Protein AF-A0A7Y5XV18-F1 (afdb_monomer_lite)

Structure (mmCIF, N/CA/C/O backbone):
data_AF-A0A7Y5XV18-F1
#
_entry.id   AF-A0A7Y5XV18-F1
#
loop_
_atom_site.group_PDB
_atom_site.id
_atom_site.type_symbol
_atom_site.label_atom_id
_atom_site.label_alt_id
_atom_site.label_comp_id
_atom_site.label_asym_id
_atom_site.label_entity_id
_atom_site.label_seq_id
_atom_site.pdbx_PDB_ins_code
_atom_site.Cartn_x
_atom_site.Cartn_y
_atom_site.Cartn_z
_atom_site.occupancy
_atom_site.B_iso_or_equiv
_atom_site.auth_seq_id
_atom_site.auth_comp_id
_atom_site.auth_asym_id
_atom_site.auth_atom_id
_atom_site.pdbx_PDB_model_num
ATOM 1 N N . THR A 1 1 ? -0.573 -2.039 13.326 1.00 94.19 1 THR A N 1
ATOM 2 C CA . THR A 1 1 ? 0.349 -3.090 12.849 1.00 94.19 1 THR A CA 1
ATOM 3 C C . THR A 1 1 ? 0.282 -3.172 11.346 1.00 94.19 1 THR A C 1
ATOM 5 O O . THR A 1 1 ? -0.796 -2.970 10.804 1.00 94.19 1 THR A O 1
ATOM 8 N N . VAL A 1 2 ? 1.406 -3.446 10.683 1.00 97.00 2 VAL A N 1
ATOM 9 C CA . VAL A 1 2 ? 1.450 -3.673 9.232 1.00 97.00 2 VAL A CA 1
ATOM 10 C C . VAL A 1 2 ? 1.864 -5.114 8.979 1.00 97.00 2 VAL A C 1
ATOM 12 O O . VAL A 1 2 ? 2.877 -5.566 9.508 1.00 97.00 2 VAL A O 1
ATOM 15 N N . GLU A 1 3 ? 1.078 -5.812 8.171 1.00 98.00 3 GLU A N 1
ATOM 16 C CA . GLU A 1 3 ? 1.333 -7.176 7.725 1.00 98.00 3 GLU A CA 1
ATOM 17 C C . GLU A 1 3 ? 1.390 -7.197 6.197 1.00 98.00 3 GLU A C 1
ATOM 19 O O . GLU A 1 3 ? 0.576 -6.556 5.528 1.00 98.00 3 GLU A O 1
ATOM 24 N N . VAL A 1 4 ? 2.362 -7.928 5.647 1.00 97.69 4 VAL A N 1
ATOM 25 C CA . VAL A 1 4 ? 2.551 -8.092 4.202 1.00 97.69 4 VAL A CA 1
ATOM 26 C C . VAL A 1 4 ? 2.581 -9.581 3.887 1.00 97.69 4 VAL A C 1
ATOM 28 O O . VAL A 1 4 ? 3.388 -10.324 4.443 1.00 97.69 4 VAL A O 1
ATOM 31 N N . GLY A 1 5 ? 1.698 -10.009 2.992 1.00 97.94 5 GLY A N 1
ATOM 32 C CA . GLY A 1 5 ? 1.653 -11.361 2.452 1.00 97.94 5 GLY A CA 1
ATOM 33 C C . GLY A 1 5 ? 2.055 -11.360 0.985 1.00 97.94 5 GLY A C 1
ATOM 34 O O . GLY A 1 5 ? 1.614 -10.500 0.227 1.00 97.94 5 GLY A O 1
ATOM 35 N N . LEU A 1 6 ? 2.872 -12.334 0.589 1.00 98.00 6 LEU A N 1
ATOM 36 C CA . LEU A 1 6 ? 3.238 -12.578 -0.804 1.00 98.00 6 LEU A CA 1
ATOM 37 C C . LEU A 1 6 ? 2.808 -13.988 -1.187 1.00 98.00 6 LEU A C 1
ATOM 39 O O . LEU A 1 6 ? 3.077 -14.943 -0.453 1.00 98.00 6 LEU A O 1
ATOM 43 N N . ARG A 1 7 ? 2.173 -14.127 -2.346 1.00 98.38 7 ARG A N 1
ATOM 44 C CA . ARG A 1 7 ? 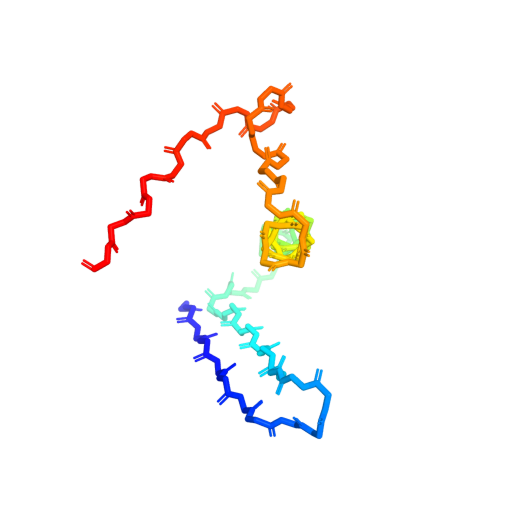1.741 -15.419 -2.873 1.00 98.38 7 ARG A CA 1
ATOM 45 C C . ARG A 1 7 ? 2.093 -15.522 -4.356 1.00 98.38 7 ARG A C 1
ATOM 47 O O . ARG A 1 7 ? 1.763 -14.606 -5.107 1.00 98.38 7 ARG A O 1
ATOM 54 N N . PRO A 1 8 ? 2.727 -16.618 -4.809 1.00 97.69 8 PRO A N 1
ATOM 55 C CA . PRO A 1 8 ? 2.937 -16.827 -6.235 1.00 97.69 8 PRO A CA 1
ATOM 56 C C . PRO A 1 8 ? 1.590 -17.012 -6.951 1.00 97.69 8 PRO A C 1
ATOM 58 O O . PRO A 1 8 ? 0.679 -17.672 -6.438 1.00 97.69 8 PRO A O 1
ATOM 61 N N . VAL A 1 9 ? 1.482 -16.440 -8.146 1.00 97.12 9 VAL A N 1
ATOM 62 C CA . VAL A 1 9 ? 0.378 -16.612 -9.101 1.00 97.12 9 VAL A CA 1
ATOM 63 C C . VAL A 1 9 ? 0.960 -16.852 -10.494 1.00 97.12 9 VAL A C 1
ATOM 65 O O . VAL A 1 9 ? 2.128 -16.554 -10.733 1.00 97.12 9 VAL A O 1
ATOM 68 N N . ASP A 1 10 ? 0.165 -17.372 -11.430 1.00 94.06 10 ASP A N 1
ATOM 69 C CA . ASP A 1 10 ? 0.660 -17.792 -12.754 1.00 94.06 10 ASP A CA 1
ATOM 70 C C . ASP A 1 10 ? 1.427 -16.691 -13.511 1.00 94.06 10 ASP A C 1
ATOM 72 O O . ASP A 1 10 ? 2.368 -16.982 -14.245 1.00 94.06 10 ASP A O 1
ATOM 76 N N . ALA A 1 11 ? 1.044 -15.426 -13.310 1.00 89.62 11 ALA A N 1
ATOM 77 C CA . ALA A 1 11 ? 1.627 -14.265 -13.982 1.00 89.62 11 ALA A CA 1
ATOM 78 C C . ALA A 1 11 ? 2.483 -13.367 -13.066 1.00 89.62 11 ALA A C 1
ATOM 80 O O . ALA A 1 11 ? 2.757 -12.227 -13.430 1.00 89.62 11 ALA A O 1
ATOM 81 N N . GLY A 1 12 ? 2.901 -13.840 -11.884 1.00 93.50 12 GLY A N 1
ATOM 82 C CA . GLY A 1 12 ? 3.753 -13.057 -10.985 1.00 93.50 12 GLY A CA 1
ATOM 83 C C . GLY A 1 12 ? 3.502 -13.320 -9.504 1.00 93.50 12 GLY A C 1
ATOM 84 O O . GLY A 1 12 ? 3.392 -14.464 -9.063 1.00 93.50 12 GLY A O 1
ATOM 85 N N . THR A 1 13 ? 3.419 -12.244 -8.727 1.00 96.56 13 THR A N 1
ATOM 86 C CA . THR A 1 13 ? 3.222 -12.298 -7.276 1.00 96.56 13 THR A CA 1
ATOM 87 C C . THR A 1 13 ? 2.013 -11.460 -6.902 1.00 96.56 13 THR A C 1
ATOM 89 O O . THR A 1 13 ? 1.945 -10.281 -7.233 1.00 96.56 13 THR A O 1
ATOM 92 N N . GLU A 1 14 ? 1.078 -12.054 -6.172 1.00 96.69 14 GLU A N 1
ATOM 93 C CA . GLU A 1 14 ? 0.046 -11.308 -5.464 1.00 96.69 14 GLU A CA 1
ATOM 94 C C . GLU A 1 14 ? 0.634 -10.798 -4.144 1.00 96.69 14 GLU A C 1
ATOM 96 O O . GLU A 1 14 ? 1.138 -11.585 -3.336 1.00 96.69 14 GLU A O 1
ATOM 101 N N . LEU A 1 15 ? 0.586 -9.481 -3.943 1.00 96.75 15 LEU A N 1
ATOM 102 C CA . LEU A 1 15 ? 0.964 -8.821 -2.699 1.00 96.75 15 LEU A CA 1
ATOM 103 C C . LEU A 1 15 ? -0.296 -8.329 -1.991 1.00 96.75 15 LEU A C 1
ATOM 105 O O . LEU A 1 15 ? -1.072 -7.562 -2.556 1.00 96.75 15 LEU A O 1
ATOM 109 N N . THR A 1 16 ? -0.448 -8.720 -0.730 1.00 97.00 16 THR A N 1
ATOM 110 C CA . THR A 1 16 ? -1.519 -8.248 0.152 1.00 97.00 16 THR A CA 1
ATOM 111 C C . THR A 1 16 ? -0.910 -7.462 1.303 1.00 97.00 16 THR A C 1
ATOM 113 O O . THR A 1 16 ? -0.027 -7.970 1.994 1.00 97.00 16 THR A O 1
ATOM 116 N N . LEU A 1 17 ? -1.392 -6.239 1.534 1.00 97.56 17 LEU A N 1
ATOM 117 C CA . LEU A 1 17 ? -0.999 -5.402 2.668 1.00 97.56 17 LEU A CA 1
ATOM 118 C C . LEU A 1 17 ? -2.198 -5.186 3.589 1.00 97.56 17 LEU A C 1
ATOM 120 O O . LEU A 1 17 ? -3.249 -4.723 3.152 1.00 97.56 17 LEU A O 1
ATOM 124 N N . VAL A 1 18 ? -2.022 -5.481 4.876 1.00 97.50 18 VAL A N 1
ATOM 125 C CA . 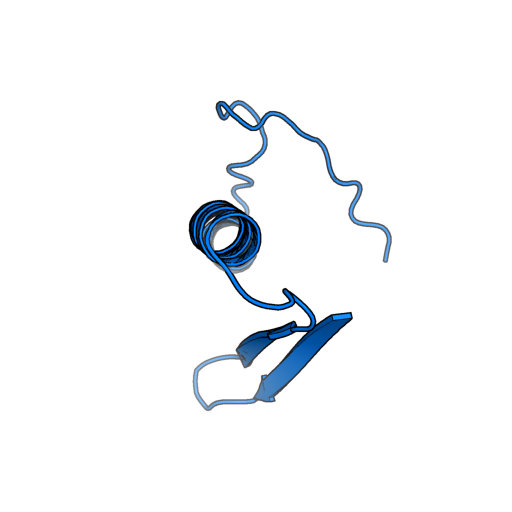VAL A 1 18 ? -3.012 -5.198 5.918 1.00 97.50 18 VAL A CA 1
ATOM 126 C C . VAL A 1 18 ? -2.397 -4.227 6.917 1.00 97.50 18 VAL A C 1
ATOM 128 O O . VAL A 1 18 ? -1.458 -4.568 7.633 1.00 97.50 18 VAL A O 1
ATOM 131 N N . HIS A 1 19 ? -2.939 -3.010 6.984 1.00 96.81 19 HIS A N 1
ATOM 132 C CA . HIS A 1 19 ? -2.620 -2.052 8.040 1.00 96.81 19 HIS A CA 1
ATOM 133 C C . HIS A 1 19 ? -3.802 -1.996 9.012 1.00 96.81 19 HIS A C 1
ATOM 135 O O . HIS A 1 19 ? -4.899 -1.583 8.643 1.00 96.81 19 HIS A O 1
ATOM 1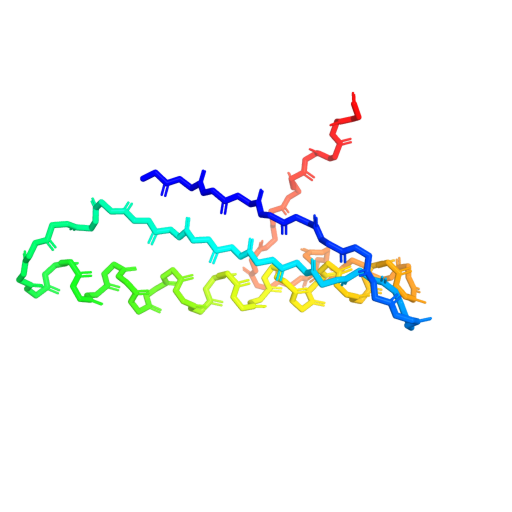41 N N . SER A 1 20 ? -3.586 -2.457 10.241 1.00 95.62 20 SER A N 1
ATOM 142 C CA . SER A 1 20 ? -4.598 -2.584 11.294 1.00 95.62 20 SER A CA 1
ATOM 143 C C . SER A 1 20 ? -4.226 -1.786 12.549 1.00 95.62 20 SER A C 1
ATOM 145 O O . SER A 1 20 ? -3.104 -1.289 12.679 1.00 95.62 20 SER A O 1
ATOM 147 N N . GLY A 1 21 ? -5.149 -1.702 13.512 1.00 95.50 21 GLY A N 1
ATOM 148 C CA . GLY A 1 21 ? -4.911 -1.041 14.803 1.00 95.50 21 GLY A CA 1
ATOM 149 C C . GLY A 1 21 ? -5.221 0.458 14.824 1.00 95.50 21 GLY A C 1
ATOM 150 O O . GLY A 1 21 ? -4.625 1.182 15.611 1.00 95.50 21 GLY A O 1
ATOM 151 N N . TRP A 1 22 ? -6.143 0.915 13.973 1.00 92.00 22 TRP A N 1
ATOM 152 C CA . TRP A 1 22 ? -6.518 2.328 13.819 1.00 92.00 22 TRP A CA 1
ATOM 153 C C . TRP A 1 22 ? -7.287 2.935 15.000 1.00 92.00 22 TRP A C 1
ATOM 155 O O . TRP A 1 22 ? -7.330 4.154 15.125 1.00 92.00 22 TRP A O 1
ATOM 165 N N . GLY A 1 23 ? -7.889 2.112 15.864 1.00 91.69 23 GLY A N 1
ATOM 166 C CA . GLY A 1 23 ? -8.844 2.586 16.869 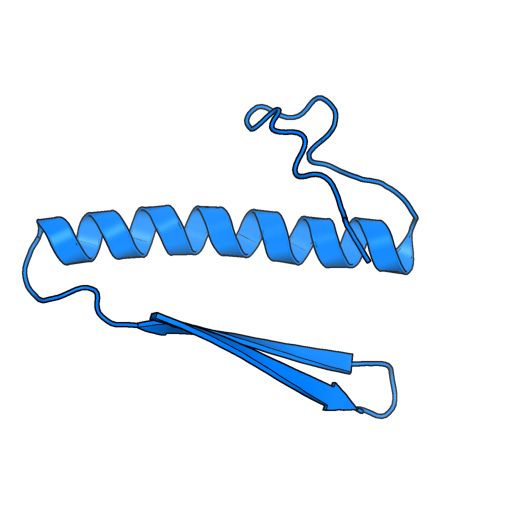1.00 91.69 23 GLY A CA 1
ATOM 167 C C . GLY A 1 23 ? -10.218 2.895 16.259 1.00 91.69 23 GLY A C 1
ATOM 168 O O . GLY A 1 23 ? -10.567 2.353 15.212 1.00 91.69 23 GLY A O 1
ATOM 169 N N . GLU A 1 24 ? -11.003 3.746 16.922 1.00 92.81 24 GLU A N 1
ATOM 170 C CA . GLU A 1 24 ? -12.365 4.123 16.513 1.00 92.81 24 GLU A CA 1
ATOM 171 C C . GLU A 1 24 ? -12.531 5.653 16.468 1.00 92.81 24 GLU A C 1
ATOM 173 O O . GLU A 1 24 ? -11.779 6.391 17.104 1.00 92.81 24 GLU A O 1
ATOM 178 N N . GLY A 1 25 ? -13.547 6.138 15.747 1.00 94.50 25 GLY A N 1
ATOM 179 C CA . GLY A 1 25 ? -13.910 7.558 15.695 1.00 94.50 25 GLY A CA 1
ATOM 180 C C . GLY A 1 25 ? -13.342 8.331 14.498 1.00 94.50 25 GLY A C 1
ATOM 181 O O . GLY A 1 25 ? -12.763 7.763 13.574 1.00 94.50 25 GLY A O 1
ATOM 182 N N . ALA A 1 26 ? -13.559 9.649 14.496 1.00 91.81 26 ALA A N 1
ATOM 183 C CA . ALA A 1 26 ? -13.254 10.516 13.353 1.00 91.81 26 ALA A CA 1
ATOM 184 C C . ALA A 1 26 ? -11.748 10.621 13.056 1.00 91.81 26 ALA A C 1
ATOM 186 O O . ALA A 1 26 ? -11.357 10.588 11.893 1.00 91.81 26 ALA A O 1
ATOM 187 N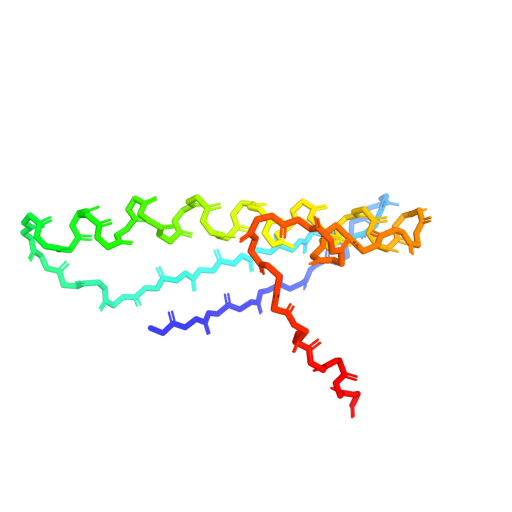 N . GLU A 1 27 ? -10.909 10.672 14.094 1.00 89.00 27 GLU A N 1
ATOM 188 C CA . GLU A 1 27 ? -9.446 10.694 13.943 1.00 89.00 27 GLU A CA 1
ATOM 189 C C . GLU A 1 27 ? -8.929 9.402 13.292 1.00 89.00 27 GLU A C 1
ATOM 191 O O . GLU A 1 27 ? -8.081 9.445 12.402 1.00 89.00 27 GLU A O 1
ATOM 196 N N . ALA A 1 28 ? -9.493 8.248 13.672 1.00 93.06 28 ALA A N 1
ATOM 197 C CA . ALA A 1 28 ? -9.171 6.968 13.048 1.00 93.06 28 ALA A CA 1
ATOM 198 C C . ALA A 1 28 ? -9.591 6.943 11.569 1.00 93.06 28 ALA A C 1
ATOM 200 O O . ALA A 1 28 ? -8.838 6.462 10.727 1.00 93.06 28 ALA A O 1
ATOM 201 N N . ALA A 1 29 ? -10.759 7.499 11.231 1.00 94.44 29 ALA A N 1
ATOM 202 C CA . ALA A 1 29 ? -11.236 7.568 9.851 1.00 94.44 29 ALA A CA 1
ATOM 203 C C . ALA A 1 29 ? -10.346 8.454 8.959 1.00 94.44 29 ALA A C 1
ATOM 205 O O . ALA A 1 29 ? -10.018 8.062 7.839 1.00 94.44 29 ALA A O 1
ATOM 206 N N . GLU A 1 30 ? -9.913 9.616 9.457 1.00 93.56 30 GLU A N 1
ATOM 207 C CA . GLU A 1 30 ? -8.977 10.492 8.741 1.00 93.56 30 GLU A CA 1
ATOM 208 C C . GLU A 1 30 ? -7.615 9.812 8.548 1.00 93.56 30 GLU A C 1
ATOM 210 O O . GLU A 1 30 ? -7.062 9.816 7.444 1.00 93.56 30 GLU A O 1
ATOM 215 N N . ALA A 1 31 ? -7.108 9.149 9.593 1.00 92.38 31 ALA A N 1
ATOM 216 C CA . ALA A 1 31 ? -5.875 8.381 9.510 1.00 92.38 31 ALA A CA 1
ATOM 217 C C . ALA A 1 31 ? -5.976 7.257 8.467 1.00 92.38 31 ALA A C 1
ATOM 219 O O . ALA A 1 31 ? -5.067 7.120 7.647 1.00 92.38 31 ALA A O 1
ATOM 220 N N . ILE A 1 32 ? -7.076 6.495 8.446 1.00 95.62 32 ILE A N 1
ATOM 221 C CA . ILE A 1 32 ? -7.318 5.444 7.447 1.00 95.62 32 ILE A CA 1
ATOM 222 C C . ILE A 1 32 ? -7.292 6.035 6.035 1.00 95.62 32 ILE A C 1
ATOM 224 O O . ILE A 1 32 ? -6.541 5.543 5.197 1.00 95.62 32 ILE A O 1
ATOM 228 N N . ALA A 1 33 ? -8.029 7.121 5.780 1.00 95.12 33 ALA A N 1
ATOM 229 C CA . ALA A 1 33 ? -8.105 7.739 4.455 1.00 95.12 33 ALA A CA 1
ATOM 230 C C . ALA A 1 33 ? -6.746 8.269 3.960 1.00 95.12 33 ALA A C 1
ATOM 232 O O . ALA A 1 33 ? -6.407 8.139 2.781 1.00 95.12 33 ALA A O 1
ATOM 233 N N . MET A 1 34 ? -5.942 8.860 4.850 1.00 92.94 34 MET A N 1
ATOM 234 C CA . MET A 1 34 ? -4.588 9.311 4.517 1.00 92.94 34 MET A CA 1
ATOM 235 C C . MET A 1 34 ? -3.674 8.129 4.166 1.00 92.94 34 MET A C 1
ATOM 237 O O . MET A 1 34 ? -2.906 8.194 3.204 1.00 92.94 34 MET A O 1
ATOM 241 N N . HIS A 1 35 ? -3.752 7.039 4.929 1.00 95.00 35 HIS A N 1
ATOM 242 C CA . HIS A 1 35 ? -2.904 5.875 4.696 1.00 95.00 35 HIS A CA 1
ATOM 243 C C . HIS A 1 35 ? -3.354 5.039 3.504 1.00 95.00 35 HIS A C 1
ATOM 245 O O . HIS A 1 35 ? -2.502 4.458 2.846 1.00 95.00 35 HIS A O 1
ATOM 251 N N . GLU A 1 36 ? -4.645 5.002 3.184 1.00 95.12 36 GLU A N 1
ATOM 252 C CA . GLU A 1 36 ? -5.147 4.383 1.956 1.00 95.12 36 GLU A CA 1
ATOM 253 C C . GLU A 1 36 ? -4.538 5.057 0.719 1.00 95.12 36 GLU A C 1
ATOM 255 O O . GLU A 1 36 ? -3.990 4.380 -0.154 1.00 95.12 36 GLU A O 1
ATOM 260 N N . GLN A 1 37 ? -4.531 6.394 0.685 1.00 93.25 37 GLN A N 1
ATOM 261 C CA . GLN A 1 37 ? -3.888 7.166 -0.384 1.00 93.25 37 GLN A CA 1
ATOM 262 C C . GLN A 1 37 ? -2.375 6.918 -0.438 1.00 93.25 37 GLN A C 1
ATOM 264 O O . GLN A 1 37 ? -1.820 6.671 -1.510 1.00 93.25 37 GLN A O 1
ATOM 269 N N . GLY A 1 38 ? -1.704 6.950 0.717 1.00 92.38 38 GLY A N 1
ATOM 270 C CA . GLY A 1 38 ? -0.265 6.702 0.806 1.00 92.38 38 GLY A CA 1
ATOM 271 C C . GLY A 1 38 ? 0.125 5.297 0.345 1.00 92.38 38 GLY A C 1
ATOM 272 O O . GLY A 1 38 ? 1.033 5.147 -0.472 1.00 92.38 38 GLY A O 1
ATOM 273 N N . TRP A 1 39 ? -0.570 4.265 0.829 1.00 96.12 39 TRP A N 1
ATOM 274 C CA . TRP A 1 39 ? -0.298 2.880 0.450 1.00 96.12 39 TRP A CA 1
ATOM 275 C C . TRP A 1 39 ? -0.573 2.620 -1.022 1.00 96.12 39 TRP A C 1
ATOM 277 O O . TRP A 1 39 ? 0.251 1.971 -1.659 1.00 96.12 39 TRP A O 1
ATOM 287 N N . SER A 1 40 ? -1.656 3.171 -1.574 1.00 94.00 40 SER A N 1
ATOM 288 C CA . SER A 1 40 ? -1.947 3.059 -3.008 1.00 94.00 40 SER A CA 1
ATOM 289 C C . SER A 1 40 ? -0.784 3.602 -3.841 1.00 94.00 40 SER A C 1
ATOM 291 O O . SER A 1 40 ? -0.235 2.884 -4.671 1.00 94.00 40 SER A O 1
ATOM 293 N N . PHE A 1 41 ? -0.298 4.809 -3.524 1.00 93.88 41 PHE A N 1
ATOM 294 C CA . PHE A 1 41 ? 0.863 5.390 -4.202 1.00 93.88 41 PHE A CA 1
ATOM 295 C C . PHE A 1 41 ? 2.123 4.513 -4.096 1.00 93.88 41 PHE A C 1
ATOM 297 O O . PHE A 1 41 ? 2.832 4.317 -5.084 1.00 93.88 41 PHE A O 1
ATOM 304 N N . PHE A 1 42 ? 2.433 3.985 -2.908 1.00 94.50 42 PHE A N 1
ATOM 305 C CA . PHE A 1 42 ? 3.631 3.160 -2.729 1.00 94.50 42 PHE A CA 1
ATOM 306 C C . PHE A 1 42 ? 3.535 1.802 -3.431 1.00 94.50 42 PHE A C 1
ATOM 308 O O . PHE A 1 42 ? 4.554 1.320 -3.928 1.00 94.50 42 PHE A O 1
ATOM 315 N N . LEU A 1 43 ? 2.346 1.200 -3.494 1.00 95.56 43 LEU A N 1
ATOM 316 C CA . LEU A 1 43 ? 2.115 -0.050 -4.218 1.00 95.56 43 LEU A CA 1
ATOM 317 C C . LEU A 1 43 ? 2.168 0.165 -5.737 1.00 95.56 43 LEU A C 1
ATOM 319 O O . LEU A 1 43 ? 2.813 -0.619 -6.429 1.00 95.56 43 LEU A O 1
ATOM 323 N N . ASP A 1 44 ? 1.623 1.270 -6.245 1.00 93.81 44 ASP A N 1
ATOM 324 C CA . ASP A 1 44 ? 1.763 1.653 -7.656 1.00 93.81 44 ASP A CA 1
ATOM 325 C C . ASP A 1 44 ? 3.233 1.898 -8.028 1.00 93.81 44 ASP A C 1
ATOM 327 O O . ASP A 1 44 ? 3.723 1.429 -9.058 1.00 93.81 44 ASP A O 1
ATOM 331 N N . ASN A 1 45 ? 3.977 2.586 -7.156 1.00 94.06 45 ASN A N 1
ATOM 332 C CA . ASN A 1 45 ? 5.412 2.779 -7.327 1.00 94.06 45 ASN A CA 1
ATOM 333 C C . ASN A 1 45 ? 6.182 1.452 -7.325 1.00 94.06 45 ASN A C 1
ATOM 335 O O . ASN A 1 45 ? 7.124 1.291 -8.098 1.00 94.06 45 ASN A O 1
ATOM 339 N N . LEU A 1 46 ? 5.805 0.510 -6.456 1.00 94.94 46 LEU A N 1
ATOM 340 C CA . LEU A 1 46 ? 6.427 -0.809 -6.407 1.00 94.94 46 LEU A CA 1
ATOM 341 C C . LEU A 1 46 ? 6.242 -1.545 -7.739 1.00 94.94 46 LEU A C 1
ATOM 343 O O . LEU A 1 46 ? 7.221 -2.055 -8.279 1.00 94.94 46 LEU A O 1
ATOM 347 N N . THR A 1 47 ? 5.034 -1.528 -8.302 1.00 93.75 47 THR A N 1
ATOM 348 C CA . THR A 1 47 ? 4.749 -2.088 -9.631 1.00 93.75 47 THR A CA 1
ATOM 349 C C . THR A 1 47 ? 5.589 -1.405 -10.714 1.00 93.75 47 THR A C 1
ATOM 351 O O . THR A 1 47 ? 6.321 -2.077 -11.437 1.00 93.75 47 THR A O 1
ATOM 354 N N . SER A 1 48 ? 5.584 -0.066 -10.766 1.00 93.81 48 SER A N 1
ATOM 355 C CA . SER A 1 48 ? 6.392 0.721 -11.716 1.00 93.81 48 SER A CA 1
ATOM 356 C C . SER A 1 48 ? 7.881 0.363 -11.662 1.00 93.81 48 SER A C 1
ATOM 358 O O . SER A 1 48 ? 8.537 0.192 -12.695 1.00 93.81 48 SER A O 1
ATOM 360 N N . TYR A 1 49 ? 8.426 0.227 -10.453 1.00 94.62 49 TYR A N 1
ATOM 361 C CA . TYR A 1 49 ? 9.833 -0.089 -10.259 1.00 94.62 49 TYR A CA 1
ATOM 362 C C . TYR A 1 49 ? 10.163 -1.530 -10.662 1.00 94.62 49 TYR A C 1
ATOM 364 O O . TYR A 1 49 ? 11.164 -1.754 -11.338 1.00 94.62 49 TYR A O 1
ATOM 372 N N . LEU A 1 50 ? 9.335 -2.506 -10.282 1.00 94.06 50 LEU A N 1
ATOM 373 C CA . LEU A 1 50 ? 9.596 -3.916 -10.579 1.00 94.06 50 LEU A CA 1
ATOM 374 C C . LEU A 1 50 ? 9.402 -4.260 -12.060 1.00 94.06 50 LEU A C 1
ATOM 376 O O . LEU A 1 50 ? 10.152 -5.076 -12.591 1.00 94.06 50 LEU A O 1
ATOM 380 N N . GLU A 1 51 ? 8.429 -3.643 -12.728 1.00 92.19 51 GLU A N 1
ATOM 381 C CA . GLU A 1 51 ? 8.108 -3.947 -14.128 1.00 92.19 51 GLU A CA 1
ATOM 382 C C . GLU A 1 51 ? 8.901 -3.090 -15.123 1.00 92.19 51 GLU A C 1
ATOM 384 O O . GLU A 1 51 ? 9.259 -3.564 -16.202 1.00 92.19 51 GLU A O 1
ATOM 389 N N . GLY A 1 52 ? 9.191 -1.832 -14.774 1.00 90.94 52 GLY A N 1
ATOM 390 C CA . GLY A 1 52 ? 9.797 -0.855 -15.685 1.00 90.94 52 GLY A CA 1
ATOM 391 C C . GLY A 1 52 ? 11.078 -0.190 -15.179 1.00 90.94 52 GLY A C 1
ATOM 392 O O . GLY A 1 52 ? 11.683 0.586 -15.916 1.00 90.94 52 GLY A O 1
ATOM 393 N N . GLY A 1 53 ? 11.501 -0.453 -13.937 1.00 90.88 53 GLY A N 1
ATOM 394 C CA . GLY A 1 53 ? 12.694 0.148 -13.325 1.00 90.88 53 GLY A CA 1
ATOM 395 C C . GLY A 1 53 ? 12.539 1.615 -12.902 1.00 90.88 53 GLY A C 1
ATOM 396 O O . GLY A 1 53 ? 13.498 2.214 -12.415 1.00 90.88 53 GLY A O 1
ATOM 397 N N . ALA A 1 54 ? 11.358 2.214 -13.078 1.00 89.50 54 ALA A N 1
ATOM 398 C CA . ALA A 1 54 ? 11.108 3.615 -12.756 1.00 89.50 54 ALA A CA 1
ATOM 399 C C . ALA A 1 54 ? 10.642 3.781 -11.301 1.00 89.50 54 ALA A C 1
ATOM 401 O O . ALA A 1 54 ? 9.616 3.227 -10.907 1.00 89.50 54 ALA A O 1
ATOM 402 N N . ASP A 1 55 ? 11.372 4.583 -10.521 1.00 90.75 55 ASP A N 1
ATOM 403 C CA . ASP A 1 55 ? 11.010 4.964 -9.150 1.00 90.75 55 ASP A CA 1
ATOM 404 C C . ASP A 1 55 ? 10.329 6.342 -9.135 1.00 90.75 55 ASP A C 1
ATOM 406 O O . ASP A 1 55 ? 10.975 7.385 -9.241 1.00 90.75 55 ASP A O 1
ATOM 410 N N . LEU A 1 56 ? 9.008 6.341 -8.979 1.00 87.19 56 LEU A N 1
ATOM 411 C CA . LEU A 1 56 ? 8.132 7.515 -8.962 1.00 87.19 56 LEU A CA 1
ATOM 412 C C . LEU A 1 56 ? 8.285 8.363 -7.691 1.00 87.19 56 LEU A C 1
ATOM 414 O O . LEU A 1 56 ? 7.818 9.503 -7.639 1.00 87.19 56 LEU A O 1
ATOM 418 N N . ARG A 1 57 ? 8.958 7.845 -6.657 1.00 84.94 57 ARG A N 1
ATOM 419 C CA . ARG A 1 57 ? 9.299 8.633 -5.459 1.00 84.94 57 ARG A CA 1
ATOM 420 C C . ARG A 1 57 ? 10.392 9.656 -5.759 1.00 84.94 57 ARG A C 1
ATOM 422 O O . ARG A 1 57 ? 10.501 10.672 -5.070 1.00 84.94 57 ARG A O 1
ATOM 429 N N . VAL A 1 58 ? 11.211 9.404 -6.782 1.00 76.81 58 VAL A N 1
ATOM 430 C CA . VAL A 1 58 ? 12.287 10.304 -7.198 1.00 76.81 58 VAL A CA 1
ATOM 431 C C . VAL A 1 58 ? 11.689 11.446 -8.021 1.00 76.81 58 VAL A C 1
ATOM 433 O O . VAL A 1 58 ? 11.332 11.280 -9.180 1.00 76.81 58 VAL A O 1
ATOM 436 N N . GLY A 1 59 ? 11.585 12.631 -7.413 1.00 67.25 59 GLY A N 1
ATOM 437 C CA . GLY A 1 59 ? 11.102 13.848 -8.083 1.00 67.25 59 GLY A CA 1
ATOM 438 C C . GLY A 1 59 ? 9.593 14.106 -7.987 1.00 67.25 59 GLY A C 1
ATOM 439 O O . GLY A 1 59 ? 9.135 15.132 -8.483 1.00 67.25 59 GLY A O 1
ATOM 440 N N . GLY A 1 60 ? 8.829 13.228 -7.327 1.00 63.50 60 GLY A N 1
ATOM 441 C CA . GLY A 1 60 ? 7.413 13.445 -7.007 1.00 63.50 60 GLY A CA 1
ATOM 442 C C . GLY A 1 60 ? 7.182 14.340 -5.773 1.00 63.50 60 GLY A C 1
ATOM 443 O O . GLY A 1 60 ? 8.120 14.624 -5.022 1.00 63.50 60 GLY A O 1
ATOM 444 N N . PRO A 1 61 ? 5.927 14.758 -5.505 1.00 56.94 61 PRO A N 1
ATOM 445 C CA . PRO A 1 61 ? 5.576 15.626 -4.369 1.00 56.94 61 PRO A CA 1
ATOM 446 C C . PRO A 1 61 ? 5.892 15.007 -2.995 1.00 56.94 61 PRO A C 1
ATOM 448 O O . PRO A 1 61 ? 6.042 15.724 -2.012 1.00 56.94 61 PRO A O 1
ATOM 451 N N . MET A 1 62 ? 6.047 13.681 -2.938 1.00 58.00 62 MET A N 1
ATOM 452 C CA . MET A 1 62 ? 6.378 12.897 -1.745 1.00 58.00 62 MET A CA 1
ATOM 453 C C . MET A 1 62 ? 7.876 12.579 -1.645 1.00 58.00 62 MET A C 1
ATOM 455 O O . MET A 1 62 ? 8.199 11.518 -1.133 1.00 58.00 62 MET A O 1
ATOM 459 N N . GLY A 1 63 ? 8.767 13.443 -2.162 1.00 53.47 63 GLY A N 1
ATOM 460 C CA . GLY A 1 63 ? 10.219 13.247 -2.337 1.00 53.47 63 GLY A CA 1
ATOM 461 C C . GLY A 1 63 ? 10.994 12.695 -1.130 1.00 53.47 63 GLY A C 1
ATOM 462 O O . GLY A 1 63 ? 11.832 13.370 -0.535 1.00 53.47 63 GLY A O 1
ATOM 463 N N . GLN A 1 64 ? 10.744 11.437 -0.793 1.00 57.34 64 GLN A N 1
ATOM 464 C CA . GLN A 1 64 ? 11.323 10.685 0.296 1.00 57.34 64 GLN A CA 1
ATOM 465 C C . GLN A 1 64 ? 12.096 9.529 -0.316 1.00 57.34 64 GLN A C 1
ATOM 467 O O . GLN A 1 64 ? 11.548 8.636 -0.961 1.00 57.34 64 GLN A O 1
ATOM 472 N N . ARG A 1 65 ? 13.408 9.556 -0.095 1.00 54.81 65 ARG A N 1
ATOM 473 C CA . ARG A 1 65 ? 14.283 8.432 -0.403 1.00 54.81 65 ARG A CA 1
ATOM 474 C C . ARG A 1 65 ? 14.127 7.429 0.730 1.00 54.81 65 ARG A C 1
ATOM 476 O O . ARG A 1 65 ? 14.735 7.605 1.781 1.00 54.81 65 ARG A O 1
ATOM 48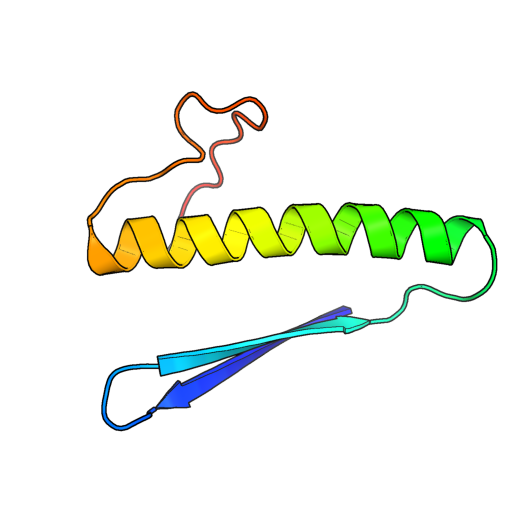3 N N . THR A 1 66 ? 13.306 6.401 0.551 1.00 53.00 66 THR A N 1
ATOM 484 C CA . THR A 1 66 ? 13.375 5.230 1.430 1.00 53.00 66 THR A CA 1
ATOM 485 C C . THR A 1 66 ? 14.549 4.381 0.937 1.00 53.00 66 THR A C 1
ATOM 487 O O . THR A 1 66 ? 14.476 3.892 -0.195 1.00 53.00 66 THR A O 1
ATOM 490 N N . PRO A 1 67 ? 15.651 4.243 1.699 1.00 44.69 67 PRO A N 1
ATOM 491 C CA . PRO A 1 67 ? 16.737 3.360 1.303 1.00 44.69 67 PRO A CA 1
ATOM 492 C C . PRO A 1 67 ? 16.193 1.930 1.236 1.00 44.69 67 PRO A C 1
ATOM 494 O O . PRO A 1 67 ? 15.640 1.425 2.210 1.00 44.69 67 PRO A O 1
ATOM 497 N N . ALA A 1 68 ? 16.312 1.298 0.070 1.00 47.50 68 ALA A N 1
ATOM 498 C CA . ALA A 1 68 ? 16.109 -0.135 -0.054 1.00 47.50 68 ALA A CA 1
ATOM 499 C C . ALA A 1 68 ? 17.355 -0.812 0.525 1.00 47.50 68 ALA A C 1
ATOM 501 O O . ALA A 1 68 ? 18.389 -0.878 -0.138 1.00 47.50 68 ALA A O 1
ATOM 502 N N . THR A 1 69 ? 17.289 -1.242 1.781 1.00 42.59 69 THR A N 1
ATOM 503 C CA . THR A 1 69 ? 18.322 -2.112 2.350 1.00 42.59 69 THR A CA 1
ATOM 504 C C . THR A 1 69 ? 17.825 -3.547 2.229 1.00 42.59 69 THR A C 1
ATOM 506 O O . THR A 1 69 ? 16.737 -3.853 2.717 1.00 42.59 69 THR A O 1
ATOM 509 N N . VAL A 1 70 ? 18.598 -4.368 1.512 1.00 38.09 70 VAL A N 1
ATOM 510 C CA . VAL A 1 70 ? 18.409 -5.821 1.338 1.00 38.09 70 VAL A CA 1
ATOM 511 C C . VAL A 1 70 ? 18.762 -6.554 2.625 1.00 38.09 70 VAL A C 1
ATOM 513 O O . VAL A 1 70 ? 19.771 -6.153 3.252 1.00 38.09 70 VAL A O 1
#

Radius of gyration: 14.37 Å; chains: 1; bounding box: 32×33×33 Å

Sequence (70 aa):
TVEVGLRPVDAGTELTLVHSGWGEGAEAAEAIAMHEQGWSFFLDNLTSYLEGGADLRVGGPMGQRTPATV

Foldseek 3Di:
DWDWDWDDDPVGIDIDIDDDDLDDDDSSVVVVVVVVVVVVVVVVQVCCCVVPVDRPCPPDPVVDDDDPDD

pLDDT: mean 86.88, std 16.07, range [38.09, 98.38]

Secondary structure (DSSP, 8-state):
-EEEEEEEETTEEEEEEEE----SSHHHHHHHHHHHHHHHHHHHHHHHHHHH---TTSSSTT--------